Protein AF-A0A0G0BYZ0-F1 (afdb_monomer_lite)

Radius of gyration: 17.13 Å; chains: 1; bounding box: 42×18×49 Å

Foldseek 3Di:
DPVVVLVVQLVVLLVQLVVCCVVVVHNVSSVVSSCCSSVVVVVVVVVVVVVPDDPPDDPDD

Secondary structure (DSSP, 8-state):
--HHHHHHHHHHHHHHHHHHHHHTT-HHHHHHHHHHHHHHHHHHHHHHHHHTPPPS-----

Structure (mmCIF, N/CA/C/O backbone):
data_AF-A0A0G0BYZ0-F1
#
_entry.id   AF-A0A0G0BYZ0-F1
#
loop_
_atom_site.group_PDB
_atom_site.id
_atom_site.type_symbol
_atom_site.label_atom_id
_atom_site.label_alt_id
_atom_site.label_comp_id
_atom_site.label_asym_id
_atom_site.label_entity_id
_atom_site.label_seq_id
_atom_site.pdbx_PDB_ins_code
_atom_site.Cartn_x
_atom_site.Cartn_y
_atom_site.Cartn_z
_atom_site.occupancy
_atom_site.B_iso_or_equiv
_atom_site.auth_seq_id
_atom_site.auth_comp_id
_atom_site.auth_asym_id
_atom_site.auth_atom_id
_atom_site.pdbx_PDB_model_num
ATOM 1 N N . MET A 1 1 ? -10.518 7.734 13.001 1.00 62.03 1 MET A N 1
ATOM 2 C CA . MET A 1 1 ? -9.890 6.754 12.089 1.00 62.03 1 MET A CA 1
ATOM 3 C C . MET A 1 1 ? -8.586 7.382 11.639 1.00 62.03 1 MET A C 1
ATOM 5 O O . MET A 1 1 ? -8.656 8.437 11.025 1.00 62.03 1 MET A O 1
ATOM 9 N N . ASP A 1 2 ? -7.431 6.849 12.0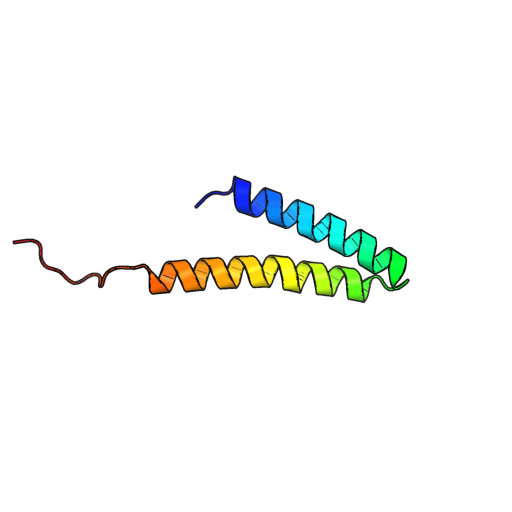42 1.00 73.25 2 ASP A N 1
ATOM 10 C CA . ASP A 1 2 ? -6.128 7.479 11.779 1.00 73.25 2 ASP A CA 1
ATOM 11 C C . ASP A 1 2 ? -5.869 7.569 10.267 1.00 73.25 2 ASP A C 1
ATOM 13 O O . ASP A 1 2 ? -5.302 6.656 9.667 1.00 73.25 2 ASP A O 1
ATOM 17 N N . LEU A 1 3 ? -6.295 8.667 9.638 1.00 81.50 3 LEU A N 1
ATOM 18 C CA . LEU A 1 3 ? -6.084 8.958 8.216 1.00 81.50 3 LEU A CA 1
ATOM 19 C C . LEU A 1 3 ? -4.601 8.811 7.844 1.00 81.50 3 LEU A C 1
ATOM 21 O O . LEU A 1 3 ? -4.255 8.300 6.783 1.00 81.50 3 LEU A O 1
ATOM 25 N N . LEU A 1 4 ? -3.730 9.178 8.782 1.00 87.69 4 LEU A N 1
ATOM 26 C CA . LEU A 1 4 ? -2.281 9.101 8.667 1.00 87.69 4 LEU A CA 1
ATOM 27 C C . LEU A 1 4 ? -1.761 7.652 8.574 1.00 87.69 4 LEU A C 1
ATOM 29 O O . LEU A 1 4 ? -0.807 7.401 7.842 1.00 87.69 4 LEU A O 1
ATOM 33 N N . LYS A 1 5 ? -2.418 6.680 9.231 1.00 84.00 5 LYS A N 1
ATOM 34 C CA . LYS A 1 5 ? -2.095 5.248 9.068 1.00 84.00 5 LYS A CA 1
ATOM 35 C C . LYS A 1 5 ? -2.459 4.752 7.675 1.00 84.00 5 LYS A C 1
ATOM 37 O O . LYS A 1 5 ? -1.657 4.063 7.055 1.00 84.00 5 LYS A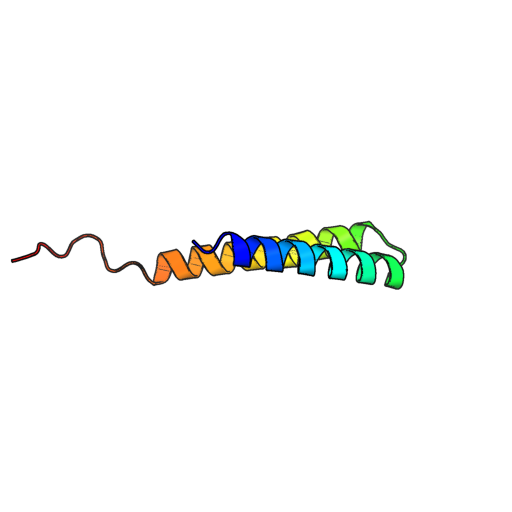 O 1
ATOM 42 N N . TYR A 1 6 ? -3.632 5.126 7.167 1.00 87.31 6 TYR A N 1
ATOM 43 C CA . TYR A 1 6 ? -4.028 4.762 5.805 1.00 87.31 6 TYR A CA 1
ATOM 44 C C . TYR A 1 6 ? -3.099 5.376 4.758 1.00 87.31 6 TYR A C 1
ATOM 46 O O . TYR A 1 6 ? -2.729 4.692 3.810 1.00 87.31 6 TYR A O 1
ATOM 54 N N . LEU A 1 7 ? -2.668 6.623 4.962 1.00 90.88 7 LEU A N 1
ATOM 55 C CA . LEU A 1 7 ? -1.703 7.291 4.092 1.00 90.88 7 LEU A CA 1
ATOM 56 C C . LEU A 1 7 ? -0.341 6.574 4.090 1.00 90.88 7 LEU A C 1
ATOM 58 O O . LEU A 1 7 ? 0.203 6.302 3.024 1.00 90.88 7 LEU A O 1
ATOM 62 N N . MET A 1 8 ? 0.176 6.205 5.267 1.00 90.62 8 MET A N 1
ATOM 63 C CA . MET A 1 8 ? 1.407 5.412 5.409 1.00 90.62 8 MET A CA 1
ATOM 64 C C . MET A 1 8 ? 1.321 4.070 4.671 1.00 90.62 8 MET A C 1
ATOM 66 O O . MET A 1 8 ? 2.231 3.710 3.926 1.00 90.62 8 MET A O 1
ATOM 70 N N . VAL A 1 9 ? 0.216 3.337 4.845 1.00 91.62 9 VAL A N 1
ATOM 71 C CA . VAL A 1 9 ? 0.018 2.037 4.186 1.00 91.62 9 VAL A CA 1
ATOM 72 C C . VAL A 1 9 ? -0.129 2.200 2.675 1.00 91.62 9 VAL A C 1
ATOM 74 O O . VAL A 1 9 ? 0.455 1.417 1.929 1.00 91.62 9 VAL A O 1
ATOM 77 N N . ALA A 1 10 ? -0.839 3.232 2.211 1.00 90.50 10 ALA A N 1
ATOM 78 C CA . ALA A 1 10 ? -0.970 3.532 0.788 1.00 90.50 10 ALA A CA 1
ATO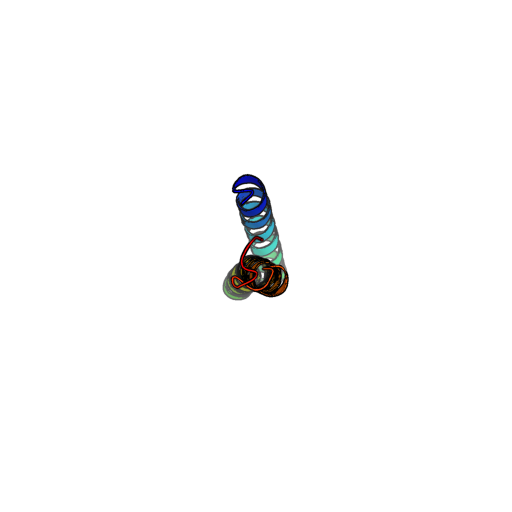M 79 C C . ALA A 1 10 ? 0.403 3.778 0.147 1.00 90.50 10 ALA A C 1
ATOM 81 O O . ALA A 1 10 ? 0.763 3.093 -0.809 1.00 90.50 10 ALA A O 1
ATOM 82 N N . VAL A 1 11 ? 1.210 4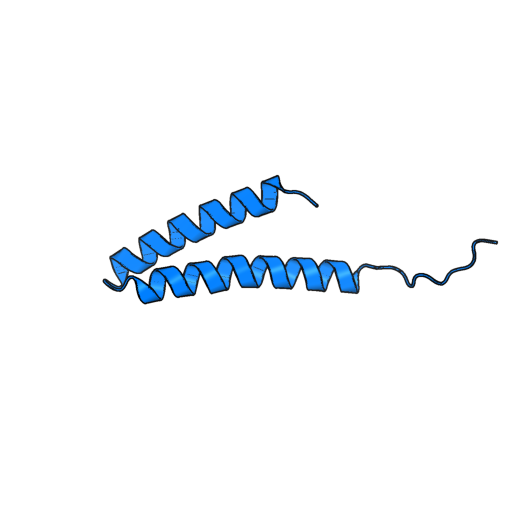.675 0.721 1.00 94.19 11 VAL A N 1
ATOM 83 C CA . VAL A 1 11 ? 2.559 4.976 0.213 1.00 94.19 11 VAL A CA 1
ATOM 84 C C . VAL A 1 11 ? 3.448 3.729 0.237 1.00 94.19 11 VAL A C 1
ATOM 86 O O . VAL A 1 11 ? 4.087 3.416 -0.766 1.00 94.19 11 VAL A O 1
ATOM 89 N N . GLY A 1 12 ? 3.438 2.966 1.335 1.00 92.69 12 GLY A N 1
ATOM 90 C CA . GLY A 1 12 ? 4.211 1.726 1.445 1.00 92.69 12 GLY A CA 1
ATOM 91 C C . GLY A 1 12 ? 3.811 0.677 0.404 1.00 92.69 12 GLY A C 1
ATOM 92 O O . GLY A 1 12 ? 4.675 0.070 -0.227 1.00 92.69 12 GLY A O 1
ATOM 93 N N . SER A 1 13 ? 2.507 0.503 0.171 1.00 93.38 13 SER A N 1
ATOM 94 C CA . SER A 1 13 ? 1.995 -0.449 -0.820 1.00 93.38 13 SER A CA 1
ATOM 95 C C . SER A 1 13 ? 2.376 -0.065 -2.250 1.00 93.38 13 SER A C 1
ATOM 97 O O . SER A 1 13 ? 2.773 -0.942 -3.010 1.00 93.38 13 SER A O 1
ATOM 99 N N . ILE A 1 14 ? 2.361 1.228 -2.596 1.00 92.38 14 ILE A N 1
ATOM 100 C CA . ILE A 1 14 ? 2.790 1.723 -3.912 1.00 92.38 14 ILE A CA 1
ATOM 101 C C . ILE A 1 14 ? 4.278 1.450 -4.138 1.00 92.38 14 ILE A C 1
ATOM 103 O O . ILE A 1 14 ? 4.645 0.933 -5.192 1.00 92.38 14 ILE A O 1
ATOM 107 N N . ILE A 1 15 ? 5.132 1.743 -3.150 1.00 94.44 15 ILE A N 1
ATOM 108 C CA . ILE A 1 15 ? 6.575 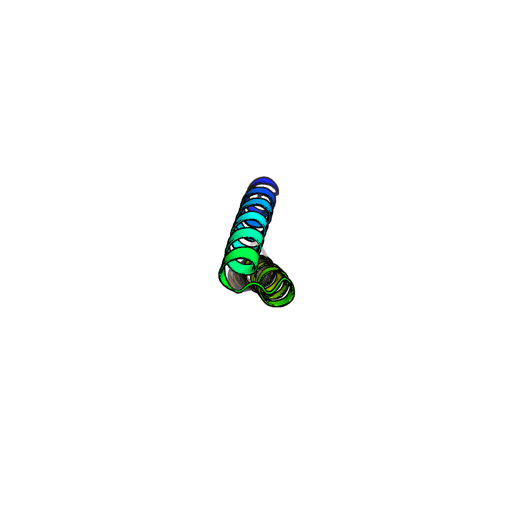1.479 -3.249 1.00 94.44 15 ILE A CA 1
ATOM 109 C C . ILE A 1 15 ? 6.822 -0.020 -3.461 1.00 94.44 15 ILE A C 1
ATOM 111 O O . ILE A 1 15 ? 7.544 -0.393 -4.384 1.00 94.44 15 ILE A O 1
ATOM 115 N N . LEU A 1 16 ? 6.173 -0.885 -2.673 1.00 92.88 16 LEU A N 1
ATOM 116 C CA . LEU A 1 16 ? 6.263 -2.337 -2.859 1.00 92.88 16 LEU A CA 1
ATOM 117 C C . LEU A 1 16 ? 5.770 -2.779 -4.242 1.00 92.88 16 LEU A C 1
ATOM 119 O O . LEU A 1 16 ? 6.408 -3.612 -4.881 1.00 92.88 16 LEU A O 1
ATOM 123 N N . GLY A 1 17 ? 4.661 -2.213 -4.719 1.00 92.94 17 GLY A N 1
ATOM 124 C CA . GLY A 1 17 ? 4.112 -2.506 -6.040 1.00 92.94 17 GLY A CA 1
ATOM 125 C C . GLY A 1 17 ? 5.083 -2.163 -7.168 1.00 92.94 17 GLY A C 1
ATOM 126 O O . GLY A 1 17 ? 5.249 -2.960 -8.089 1.00 92.94 17 GLY A O 1
ATOM 127 N N . ILE A 1 18 ? 5.774 -1.022 -7.071 1.00 92.00 18 ILE A N 1
ATOM 128 C CA . ILE A 1 18 ? 6.808 -0.614 -8.033 1.00 92.00 18 ILE A CA 1
ATOM 129 C C . ILE A 1 18 ? 7.983 -1.596 -8.005 1.00 92.00 18 ILE A C 1
ATOM 131 O O . ILE A 1 18 ? 8.417 -2.058 -9.057 1.00 92.00 18 ILE A O 1
ATOM 135 N N . VAL A 1 19 ? 8.471 -1.964 -6.817 1.00 93.75 19 VAL A N 1
ATOM 136 C CA . VAL A 1 19 ? 9.576 -2.928 -6.667 1.00 93.75 19 VAL A CA 1
ATOM 137 C C . VAL A 1 19 ? 9.215 -4.277 -7.295 1.00 93.75 19 VAL A C 1
ATOM 139 O O . VAL A 1 19 ? 9.994 -4.829 -8.069 1.00 93.75 19 VAL A O 1
ATOM 142 N N . VAL A 1 20 ? 8.012 -4.787 -7.027 1.00 91.50 20 VAL A N 1
ATOM 143 C CA . VAL A 1 20 ? 7.541 -6.058 -7.592 1.00 91.50 20 VAL A CA 1
ATOM 144 C C . VAL A 1 20 ? 7.348 -5.965 -9.105 1.00 91.50 20 VAL A C 1
ATOM 146 O O . VAL A 1 20 ? 7.717 -6.900 -9.812 1.00 91.50 20 VAL A O 1
ATOM 149 N N . ALA A 1 21 ? 6.823 -4.850 -9.621 1.00 92.00 21 ALA A N 1
ATOM 150 C CA . ALA A 1 21 ? 6.686 -4.642 -11.061 1.00 92.00 21 ALA A CA 1
ATOM 151 C C . ALA A 1 21 ? 8.038 -4.682 -11.785 1.00 92.00 21 ALA A C 1
ATOM 153 O O . ALA A 1 21 ? 8.132 -5.263 -12.866 1.00 92.00 21 ALA A O 1
ATOM 154 N N . LEU A 1 22 ? 9.077 -4.100 -11.176 1.00 91.94 22 LEU A N 1
ATOM 155 C CA . LEU A 1 22 ? 10.436 -4.107 -11.715 1.00 91.94 22 LEU A CA 1
ATOM 156 C C . LEU A 1 22 ? 11.047 -5.513 -11.700 1.00 91.94 22 LEU A C 1
ATOM 158 O O . LEU A 1 22 ? 11.584 -5.941 -12.714 1.00 91.94 22 LEU A O 1
ATOM 162 N N . ILE A 1 23 ? 10.921 -6.253 -10.592 1.00 93.50 23 ILE A N 1
ATOM 163 C CA . ILE A 1 23 ? 11.481 -7.612 -10.464 1.00 93.50 23 ILE A CA 1
ATOM 164 C C . ILE A 1 23 ? 10.774 -8.598 -11.401 1.00 93.50 23 ILE A C 1
ATOM 166 O O . ILE A 1 23 ? 11.417 -9.413 -12.056 1.00 93.50 23 ILE A O 1
ATOM 170 N N . ALA A 1 24 ? 9.445 -8.527 -11.477 1.00 90.81 24 ALA A N 1
ATOM 171 C CA . ALA A 1 24 ? 8.650 -9.417 -12.315 1.00 90.81 24 ALA A CA 1
ATOM 172 C C . ALA A 1 24 ? 8.642 -9.005 -13.798 1.00 90.81 24 ALA A C 1
ATOM 174 O O . ALA A 1 24 ? 8.036 -9.705 -14.608 1.00 90.81 24 ALA A O 1
ATOM 175 N N . HIS A 1 25 ? 9.247 -7.858 -14.147 1.00 91.25 25 HIS A N 1
ATOM 176 C CA . HIS A 1 25 ? 9.125 -7.214 -15.461 1.00 91.25 25 HIS A CA 1
ATOM 177 C C . HIS A 1 25 ? 7.667 -7.107 -15.948 1.00 91.25 25 HIS A C 1
ATOM 179 O O . HIS A 1 25 ? 7.380 -7.136 -17.145 1.00 91.25 25 HIS A O 1
ATOM 185 N N . ASN A 1 26 ? 6.725 -6.992 -15.010 1.00 91.19 26 ASN A N 1
ATOM 186 C CA . ASN A 1 26 ? 5.297 -7.015 -15.278 1.00 91.19 26 ASN A CA 1
ATOM 187 C C . ASN A 1 26 ? 4.585 -5.977 -14.409 1.00 91.19 26 ASN A C 1
ATOM 189 O O . ASN A 1 26 ? 4.471 -6.099 -13.189 1.00 91.19 26 ASN A O 1
ATOM 193 N N . VAL A 1 27 ? 4.064 -4.940 -15.060 1.00 88.62 27 VAL A N 1
ATOM 194 C CA . VAL A 1 27 ? 3.364 -3.841 -14.385 1.00 88.62 27 VAL A CA 1
ATOM 195 C C . VAL A 1 27 ? 2.069 -4.329 -13.731 1.00 88.62 27 VAL A C 1
ATOM 197 O O . VAL A 1 27 ? 1.709 -3.867 -12.648 1.00 88.62 27 VAL A O 1
ATOM 200 N N . LEU A 1 28 ? 1.396 -5.312 -14.339 1.00 92.50 28 LEU A N 1
ATOM 201 C CA . LEU A 1 28 ? 0.122 -5.822 -13.843 1.00 92.50 28 LEU A CA 1
ATOM 202 C C . LEU A 1 28 ? 0.276 -6.512 -12.483 1.00 92.50 28 LEU A C 1
ATOM 204 O O . LEU A 1 28 ? -0.574 -6.326 -11.615 1.00 92.50 28 LEU A O 1
ATOM 208 N N . SER A 1 29 ? 1.370 -7.250 -12.259 1.00 89.69 29 SER A N 1
ATOM 209 C CA . SER A 1 29 ? 1.631 -7.875 -10.955 1.00 89.69 29 SER A CA 1
ATOM 210 C C . SER A 1 29 ? 1.901 -6.843 -9.865 1.00 89.69 29 SER A C 1
ATOM 212 O O . SER A 1 29 ? 1.456 -7.033 -8.737 1.00 89.69 29 SER A O 1
ATOM 214 N N . GLY A 1 30 ? 2.563 -5.730 -10.197 1.00 88.19 30 GLY A N 1
ATOM 215 C CA . GLY A 1 30 ? 2.744 -4.618 -9.263 1.00 88.19 30 GLY A CA 1
ATOM 216 C C . GLY A 1 30 ? 1.412 -3.992 -8.859 1.00 88.19 30 GLY A C 1
ATOM 217 O O . GLY A 1 30 ? 1.123 -3.891 -7.671 1.00 88.19 30 GLY A O 1
ATOM 218 N N . ILE A 1 31 ? 0.565 -3.647 -9.836 1.00 90.69 31 ILE A N 1
ATOM 219 C CA . ILE A 1 31 ? -0.770 -3.072 -9.588 1.00 90.69 31 ILE A CA 1
ATOM 220 C C . ILE A 1 31 ? -1.629 -4.025 -8.751 1.00 90.69 31 ILE A C 1
ATOM 222 O O . ILE A 1 31 ? -2.230 -3.606 -7.762 1.00 90.69 31 ILE A O 1
ATOM 226 N N . LEU A 1 32 ? -1.657 -5.311 -9.111 1.00 93.56 32 LEU A N 1
ATOM 227 C CA . LEU A 1 32 ? -2.413 -6.328 -8.382 1.00 93.56 32 LEU A CA 1
ATOM 228 C C . LEU A 1 32 ? -1.964 -6.416 -6.917 1.00 93.56 32 LEU A C 1
ATOM 230 O O . LEU A 1 32 ? -2.796 -6.504 -6.015 1.00 93.56 32 LEU A O 1
ATOM 234 N N . LEU A 1 33 ? -0.656 -6.336 -6.674 1.00 92.25 33 LEU A N 1
ATOM 235 C CA . LEU A 1 33 ? -0.085 -6.369 -5.334 1.00 92.25 33 LEU A CA 1
ATOM 236 C C . LEU A 1 33 ? -0.464 -5.127 -4.512 1.00 92.25 33 LEU A C 1
ATOM 238 O O . LEU A 1 33 ? -0.824 -5.271 -3.345 1.00 92.25 33 LEU A O 1
ATOM 242 N N . VAL A 1 34 ? -0.469 -3.928 -5.113 1.00 93.12 34 VAL A N 1
ATOM 243 C CA . VAL A 1 34 ? -0.959 -2.707 -4.441 1.00 93.12 34 VAL A CA 1
ATOM 244 C C . VAL A 1 34 ? -2.418 -2.875 -4.023 1.00 93.12 34 VAL A C 1
ATOM 246 O O . VAL A 1 34 ? -2.763 -2.610 -2.871 1.00 93.12 34 VAL A O 1
ATOM 249 N N . VAL A 1 35 ? -3.271 -3.352 -4.935 1.00 93.25 35 VAL A N 1
ATOM 250 C CA . VAL A 1 35 ? -4.705 -3.547 -4.673 1.00 93.25 35 VAL A CA 1
ATOM 251 C C . VAL A 1 35 ? -4.927 -4.573 -3.563 1.00 93.25 35 VAL A C 1
ATOM 253 O O . VAL A 1 35 ? -5.736 -4.331 -2.670 1.00 93.25 35 VAL A O 1
ATOM 256 N N . LEU A 1 36 ? -4.190 -5.686 -3.565 1.00 93.75 36 LEU A N 1
ATOM 257 C CA . LEU A 1 36 ? -4.302 -6.718 -2.532 1.00 93.75 36 LEU A CA 1
ATOM 258 C C . LEU A 1 36 ? -3.830 -6.229 -1.159 1.00 93.75 36 LEU A C 1
ATOM 260 O O . LEU A 1 36 ? -4.509 -6.470 -0.163 1.00 93.75 36 LEU A O 1
ATOM 264 N N . LEU A 1 37 ? -2.699 -5.522 -1.088 1.00 92.19 37 LEU A N 1
ATOM 265 C CA . LEU A 1 37 ? -2.158 -5.021 0.177 1.00 92.19 37 LEU A CA 1
ATOM 266 C C . LEU A 1 37 ? -3.019 -3.899 0.760 1.00 92.19 37 LEU A C 1
ATOM 268 O O . LEU A 1 37 ? -3.395 -3.950 1.933 1.00 92.19 37 LEU A O 1
ATOM 272 N N . PHE A 1 38 ? -3.359 -2.897 -0.051 1.00 91.56 38 PHE A N 1
ATOM 273 C CA . PHE A 1 38 ? -4.156 -1.763 0.406 1.00 91.56 38 PHE A CA 1
ATOM 274 C C . PHE A 1 38 ? -5.614 -2.165 0.651 1.00 91.56 38 PHE A C 1
ATOM 276 O O . PHE A 1 38 ? -6.167 -1.879 1.713 1.00 91.56 38 PHE A O 1
ATOM 283 N N . GLY A 1 39 ? -6.219 -2.895 -0.289 1.00 90.56 39 GLY A N 1
ATOM 284 C CA . GLY A 1 39 ? -7.576 -3.416 -0.148 1.00 90.56 39 GLY A CA 1
ATOM 285 C C . GLY A 1 39 ? -7.707 -4.382 1.028 1.00 90.56 39 GLY A C 1
ATOM 286 O O . GLY A 1 39 ? -8.636 -4.255 1.824 1.00 90.56 39 GLY A O 1
ATOM 287 N N . GLY A 1 40 ? -6.742 -5.289 1.206 1.00 92.06 40 GLY A N 1
ATOM 288 C CA . GLY A 1 40 ? -6.695 -6.205 2.346 1.00 92.06 40 GLY A CA 1
ATOM 289 C C . GLY A 1 40 ? -6.567 -5.479 3.688 1.00 92.06 40 GLY A C 1
ATOM 290 O O . GLY A 1 40 ? -7.252 -5.836 4.646 1.00 92.06 40 GLY A O 1
ATOM 291 N N . TYR A 1 41 ? -5.754 -4.419 3.757 1.00 89.31 41 TYR A N 1
ATOM 292 C CA . TYR A 1 41 ? -5.633 -3.585 4.954 1.00 89.31 41 TYR A CA 1
ATOM 293 C C . TYR A 1 41 ? -6.952 -2.888 5.311 1.00 89.31 41 TYR A C 1
ATOM 295 O O . TYR A 1 41 ? -7.386 -2.949 6.464 1.00 89.31 41 TYR A O 1
ATOM 303 N N . VAL A 1 42 ? -7.618 -2.268 4.329 1.00 88.88 42 VAL A N 1
ATOM 304 C CA . VAL A 1 42 ? -8.927 -1.621 4.523 1.00 88.88 42 VAL A CA 1
ATOM 305 C C . VAL A 1 42 ? -9.957 -2.641 5.001 1.00 88.88 42 VAL A C 1
ATOM 307 O O . VAL A 1 42 ? -10.632 -2.403 6.003 1.00 88.88 42 VAL A O 1
ATOM 310 N N . LEU A 1 43 ? -10.039 -3.795 4.334 1.00 90.50 43 LEU A N 1
ATOM 311 C CA . LEU A 1 43 ? -10.994 -4.846 4.670 1.00 90.50 43 LEU A CA 1
ATOM 312 C C . LEU A 1 43 ? -10.778 -5.365 6.096 1.00 90.50 43 LEU A C 1
ATOM 314 O O . LEU A 1 43 ? -11.727 -5.440 6.870 1.00 90.50 43 LEU A O 1
ATOM 318 N N . LEU A 1 44 ? -9.532 -5.643 6.490 1.00 88.75 44 LEU A N 1
ATOM 319 C CA . LEU A 1 44 ? -9.205 -6.058 7.857 1.00 88.75 44 LEU A CA 1
ATOM 320 C C . LEU A 1 44 ? -9.595 -5.010 8.898 1.00 88.75 44 LEU A C 1
ATOM 322 O O . LEU A 1 44 ? -10.072 -5.365 9.976 1.00 88.75 44 LEU A O 1
ATOM 326 N N . ASN A 1 45 ? -9.386 -3.729 8.602 1.00 86.62 45 ASN A N 1
ATOM 327 C CA . ASN A 1 45 ? -9.684 -2.662 9.547 1.00 86.62 45 ASN A CA 1
ATOM 328 C C . ASN A 1 45 ? -11.197 -2.450 9.706 1.00 86.62 45 ASN A C 1
ATOM 330 O O . ASN A 1 45 ? -11.673 -2.247 10.822 1.00 86.62 45 ASN A O 1
ATOM 334 N N . VAL A 1 46 ? -11.962 -2.578 8.617 1.00 85.25 46 VAL A N 1
ATOM 335 C CA . VAL A 1 46 ? -13.433 -2.563 8.646 1.00 85.25 46 VAL A CA 1
ATOM 336 C C . VAL A 1 46 ? -13.968 -3.764 9.420 1.00 85.25 46 VAL A C 1
ATOM 338 O O . VAL A 1 46 ? -14.760 -3.582 10.341 1.00 85.25 46 VAL A O 1
ATOM 341 N N . THR A 1 47 ? -13.497 -4.978 9.127 1.00 86.62 47 THR A N 1
ATOM 342 C CA . THR A 1 47 ? -13.943 -6.196 9.821 1.00 86.62 47 THR A CA 1
ATOM 343 C C . THR A 1 47 ? -13.636 -6.140 11.316 1.00 86.62 47 THR A C 1
ATOM 345 O O . THR A 1 47 ? -14.485 -6.479 12.137 1.00 86.62 47 THR A O 1
ATOM 348 N N . LYS A 1 48 ? -12.456 -5.640 11.707 1.00 82.50 48 LYS A N 1
ATOM 349 C CA . LYS A 1 48 ? -12.133 -5.393 13.121 1.00 82.50 48 LYS A CA 1
ATOM 350 C C . LYS A 1 48 ? -13.020 -4.310 13.731 1.00 82.50 48 LYS A C 1
ATOM 352 O O . LYS A 1 48 ? -13.436 -4.456 14.874 1.00 82.50 48 LYS A O 1
ATOM 357 N N . GLY A 1 49 ? -13.327 -3.246 12.994 1.00 76.44 49 GLY A N 1
ATOM 358 C CA . GLY A 1 49 ? -14.251 -2.202 13.437 1.00 76.44 49 GLY A CA 1
ATOM 359 C C . GLY A 1 49 ? -15.674 -2.719 13.664 1.00 76.44 49 GLY A C 1
ATOM 360 O O . GLY A 1 49 ? -16.332 -2.273 14.594 1.00 76.44 49 GLY A O 1
ATOM 361 N N . LEU A 1 50 ? -16.127 -3.689 12.865 1.00 76.06 50 LEU A N 1
ATOM 362 C CA . LEU A 1 50 ? -17.422 -4.351 13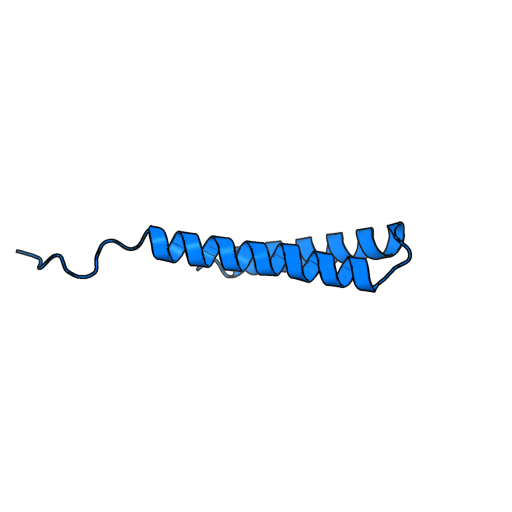.035 1.00 76.06 50 LEU A CA 1
ATOM 363 C C . LEU A 1 50 ? -17.430 -5.300 14.241 1.00 76.06 50 LEU A C 1
ATOM 365 O O . LEU A 1 50 ? -18.363 -5.255 15.033 1.00 76.06 50 LEU A O 1
ATOM 369 N N . ASN A 1 51 ? -16.376 -6.099 14.424 1.00 72.12 51 ASN A N 1
ATOM 370 C CA . ASN A 1 51 ? -16.284 -7.061 15.531 1.00 72.12 51 ASN A CA 1
ATOM 371 C C . ASN A 1 51 ? -16.121 -6.416 16.917 1.00 72.12 51 ASN A C 1
ATOM 373 O O . ASN A 1 51 ? -16.405 -7.057 17.921 1.00 72.12 51 ASN A O 1
ATOM 377 N N . ASN A 1 52 ? -15.631 -5.175 16.985 1.00 65.44 52 ASN A N 1
ATOM 378 C CA . ASN A 1 52 ? -15.391 -4.467 18.247 1.00 65.44 52 ASN A CA 1
ATOM 379 C C . ASN A 1 52 ? -16.497 -3.464 18.609 1.00 65.44 52 ASN A C 1
ATOM 381 O O . ASN A 1 52 ? -16.328 -2.705 19.562 1.00 65.44 52 ASN A O 1
ATOM 385 N N . LYS A 1 53 ? -17.616 -3.423 17.872 1.00 58.62 53 LYS A N 1
ATOM 386 C CA . LYS A 1 53 ? -18.787 -2.651 18.302 1.00 58.62 53 LYS A CA 1
ATOM 387 C C . LYS A 1 53 ? -19.499 -3.411 19.428 1.00 58.62 53 LYS A C 1
ATOM 389 O O . LYS A 1 53 ? -19.970 -4.521 19.180 1.00 58.62 53 LYS A O 1
ATOM 394 N N . PRO A 1 54 ? -19.609 -2.843 20.645 1.00 58.78 54 PRO A N 1
ATOM 395 C CA . PRO A 1 54 ? -20.540 -3.364 21.636 1.00 58.78 54 PRO A CA 1
ATOM 396 C C . PRO A 1 54 ? -21.953 -3.318 21.038 1.00 58.78 54 PRO A C 1
ATOM 398 O O . PRO A 1 54 ? -22.239 -2.397 20.266 1.00 58.78 54 PRO A O 1
ATOM 401 N N . PRO A 1 55 ? -22.834 -4.281 21.355 1.00 63.41 55 PRO A N 1
ATOM 402 C CA . PRO A 1 55 ? -24.211 -4.242 20.887 1.00 63.41 55 PRO A CA 1
ATOM 403 C C . PRO A 1 55 ? -24.841 -2.895 21.260 1.00 63.41 55 PRO A C 1
ATOM 405 O O . PRO A 1 55 ? -24.830 -2.487 22.419 1.00 63.41 55 PRO A O 1
ATOM 408 N N . GLU A 1 56 ? -25.382 -2.206 20.258 1.00 61.22 56 GLU A N 1
ATOM 409 C CA . GLU A 1 56 ? -26.006 -0.879 20.344 1.00 61.22 56 GLU A CA 1
ATOM 410 C C . GLU A 1 56 ? -27.384 -0.940 21.033 1.00 61.22 56 GLU A C 1
ATOM 412 O O . GLU A 1 56 ? -28.329 -0.315 20.586 1.00 61.22 56 GLU A O 1
ATOM 417 N N . ASN A 1 57 ? -27.534 -1.756 22.083 1.00 61.41 57 ASN A N 1
ATOM 418 C CA . ASN A 1 57 ? -28.803 -1.987 22.780 1.00 61.41 57 ASN A CA 1
ATOM 419 C C . ASN A 1 57 ? -28.618 -2.299 24.278 1.00 61.41 57 ASN A C 1
ATOM 421 O O . ASN A 1 57 ? -29.367 -3.102 24.831 1.00 61.41 57 ASN A O 1
ATOM 425 N N . THR A 1 58 ? -27.647 -1.689 24.962 1.00 55.75 58 THR A N 1
ATOM 426 C CA . THR A 1 58 ? -27.685 -1.655 26.434 1.00 55.75 58 THR A CA 1
ATOM 427 C C . THR A 1 58 ? -28.384 -0.362 26.851 1.00 55.75 58 THR A C 1
ATOM 429 O O . THR A 1 58 ? -27.744 0.692 26.803 1.00 55.75 58 THR A O 1
ATOM 432 N N . PRO A 1 59 ? -29.684 -0.381 27.211 1.00 50.06 59 PRO A N 1
ATOM 433 C CA . PRO A 1 59 ? -30.307 0.773 27.843 1.00 50.06 59 PRO A CA 1
ATOM 434 C C . PRO A 1 59 ? -29.514 1.096 29.111 1.00 50.06 59 PRO A C 1
ATOM 436 O O . PRO A 1 59 ? -29.386 0.255 30.000 1.00 50.06 59 PRO A O 1
ATOM 439 N N . GLN A 1 60 ? -28.923 2.289 29.151 1.00 48.88 60 GLN A N 1
ATOM 440 C CA . GLN A 1 60 ? -28.312 2.825 30.361 1.00 48.88 60 GLN A CA 1
ATOM 441 C C . GLN A 1 60 ? -29.429 2.988 31.403 1.00 48.88 60 GLN A C 1
ATOM 443 O O . GLN A 1 60 ? -30.363 3.758 31.178 1.00 48.88 60 GLN A O 1
ATOM 448 N N . GLN A 1 61 ? -29.361 2.202 32.481 1.00 41.88 61 GLN A N 1
ATOM 449 C CA . GLN A 1 61 ? -30.077 2.446 33.735 1.00 41.88 61 GLN A CA 1
ATOM 450 C C . GLN A 1 61 ? -29.170 3.221 34.684 1.00 41.88 61 GLN A C 1
ATOM 452 O O . GLN A 1 61 ? -27.955 2.911 34.699 1.00 41.88 61 GLN A O 1
#

Sequence (61 aa):
MDLLKYLMVAVGSIILGIVVALIAHNVLSGILLVVLLFGGYVLLNVTKGLNNKPPENTPQQ

Organism: NCBI:txid1619089

pLDDT: mean 83.45, std 13.59, range [41.88, 94.44]